Protein AF-A0AAV7UF11-F1 (afdb_monomer_lite)

Radius of gyration: 40.62 Å; chains: 1; bounding box: 80×31×110 Å

pLDDT: mean 88.52, std 12.02, range [51.5, 98.38]

Foldseek 3Di:
DVVVVVVVVVVVVVVVVVVVVVVVVVVVVVVVVVVVVVVVVVVVVVVVVVVVVVVVVVVVVVVVVVVVCVVCVPPDDDAFDFPVPPDPPVQVVVVVVCCVPVPPVVDDPPDGRPDDDADPDDDPPDRTTDD

Secondary structure (DSSP, 8-state):
-HHHHHHHHHHHHHHHHHHHHHHHHHHHHHHHHHHHHHHHHHHHHHHHHHHHHHHHHHHHHHHHHHHHHHHHTT-----S--TT---SSHHHHHHHHHHHHH-GGGS-TT---------SSPPPSSSPPP-

Structure (mmCIF, N/CA/C/O backbone):
data_AF-A0AAV7UF11-F1
#
_entry.id   AF-A0AAV7UF11-F1
#
loop_
_atom_site.group_PDB
_atom_site.id
_atom_site.type_symbol
_atom_site.label_atom_id
_atom_site.label_alt_id
_atom_site.label_comp_id
_atom_site.label_asym_id
_atom_site.label_entity_id
_atom_site.label_seq_id
_atom_site.pdbx_PDB_ins_code
_atom_site.Cartn_x
_atom_site.Cartn_y
_atom_site.Cartn_z
_atom_site.occupancy
_atom_site.B_iso_or_equiv
_atom_site.auth_seq_id
_atom_site.auth_comp_id
_atom_site.auth_asym_id
_atom_site.auth_atom_id
_atom_site.pdbx_PDB_model_num
ATOM 1 N N . MET A 1 1 ? -37.994 -17.973 70.425 1.00 69.31 1 MET A N 1
ATOM 2 C CA . MET A 1 1 ? -38.671 -16.827 69.768 1.00 69.31 1 MET A CA 1
ATOM 3 C C . MET A 1 1 ? -37.715 -15.687 69.417 1.00 69.31 1 MET A C 1
ATOM 5 O O . MET A 1 1 ? -37.739 -15.256 68.273 1.00 69.31 1 MET A O 1
ATOM 9 N N . ALA A 1 2 ? -36.867 -15.206 70.338 1.00 80.75 2 ALA A N 1
ATOM 10 C CA . ALA A 1 2 ? -35.940 -14.098 70.058 1.00 80.75 2 ALA A CA 1
ATOM 11 C C . ALA A 1 2 ? -34.875 -14.433 68.992 1.00 80.75 2 ALA A C 1
ATOM 13 O O . ALA A 1 2 ? -34.732 -13.685 68.034 1.00 80.75 2 ALA A O 1
ATOM 14 N N . GLU A 1 3 ? -34.204 -15.584 69.094 1.00 87.69 3 GLU A N 1
ATOM 15 C CA . GLU A 1 3 ? -33.165 -15.997 68.130 1.00 87.69 3 GLU A CA 1
ATOM 16 C C . GLU A 1 3 ? -33.698 -16.208 66.707 1.00 87.69 3 GLU A C 1
ATOM 18 O O . GLU A 1 3 ? -33.069 -15.785 65.741 1.00 87.69 3 GLU A O 1
ATOM 23 N N . LEU A 1 4 ? -34.897 -16.787 66.573 1.00 91.75 4 LEU A N 1
ATOM 24 C CA . LEU A 1 4 ? -35.560 -16.973 65.279 1.00 91.75 4 LEU A CA 1
ATOM 25 C C . LEU A 1 4 ? -35.855 -15.626 64.600 1.00 91.75 4 LEU A C 1
ATOM 27 O O . LEU A 1 4 ? -35.663 -15.479 63.396 1.00 91.75 4 LEU A O 1
ATOM 31 N N . LYS A 1 5 ? -36.270 -14.621 65.383 1.00 92.12 5 LYS A N 1
ATOM 32 C CA . LYS A 1 5 ? -36.519 -13.257 64.900 1.00 92.12 5 LYS A CA 1
ATOM 33 C C . LYS A 1 5 ? -35.228 -12.567 64.452 1.00 92.12 5 LYS A C 1
ATOM 35 O O . LYS A 1 5 ? -35.239 -11.834 63.467 1.00 92.12 5 LYS A O 1
ATOM 40 N N . THR A 1 6 ? -34.121 -12.811 65.150 1.00 93.81 6 THR A N 1
ATOM 41 C CA . THR A 1 6 ? -32.797 -12.314 64.754 1.00 93.81 6 THR A CA 1
ATOM 42 C C . THR A 1 6 ? -32.333 -12.963 63.451 1.00 93.81 6 THR A C 1
ATOM 44 O O . THR A 1 6 ? -31.905 -12.252 62.548 1.00 93.81 6 THR A O 1
ATOM 47 N N . GLY A 1 7 ? -32.497 -14.284 63.312 1.00 95.00 7 GLY A N 1
ATOM 48 C CA . GLY A 1 7 ? -32.175 -15.006 62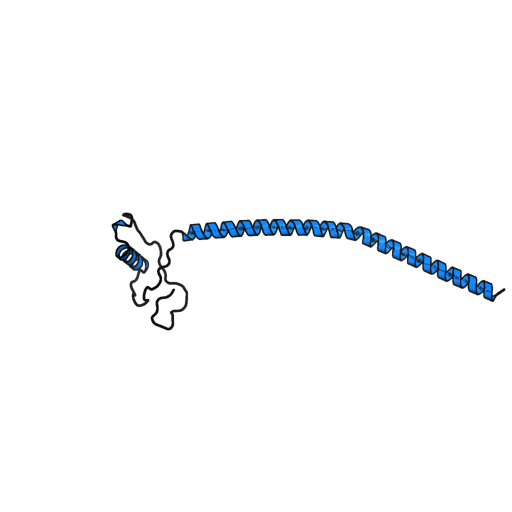.080 1.00 95.00 7 GLY A CA 1
ATOM 49 C C . GLY A 1 7 ? -32.965 -14.498 60.870 1.00 95.00 7 GLY A C 1
ATOM 50 O O . GLY A 1 7 ? -32.376 -14.265 59.818 1.00 95.00 7 GLY A O 1
ATOM 51 N N . PHE A 1 8 ? -34.268 -14.241 61.036 1.00 95.12 8 PHE A N 1
ATOM 52 C CA . PHE A 1 8 ? -35.111 -13.676 59.974 1.00 95.12 8 PHE A CA 1
ATOM 53 C C . PHE A 1 8 ? -34.622 -12.290 59.528 1.00 95.12 8 PHE A C 1
ATOM 55 O O . PHE A 1 8 ? -34.434 -12.069 58.336 1.00 95.12 8 PHE A O 1
ATOM 62 N N . LYS A 1 9 ? -34.289 -11.402 60.478 1.00 94.81 9 LYS A N 1
ATOM 63 C CA . LYS A 1 9 ? -33.695 -10.087 60.175 1.00 94.81 9 LYS A CA 1
ATOM 64 C C . LYS A 1 9 ? -32.368 -10.185 59.424 1.00 94.81 9 LYS A C 1
ATOM 66 O O . LYS A 1 9 ? -32.094 -9.385 58.537 1.00 94.81 9 LYS A O 1
ATOM 71 N N . THR A 1 10 ? -31.515 -11.143 59.785 1.00 95.94 10 THR A N 1
ATOM 72 C CA . THR A 1 10 ? -30.242 -11.356 59.083 1.00 95.94 10 THR A CA 1
ATOM 73 C C . THR A 1 10 ? -30.461 -11.837 57.650 1.00 95.94 10 THR A C 1
ATOM 75 O O . THR A 1 10 ? -29.705 -11.453 56.759 1.00 95.94 10 THR A O 1
ATOM 78 N N . ILE A 1 11 ? -31.483 -12.665 57.417 1.00 96.31 11 ILE A N 1
ATOM 79 C CA . ILE A 1 11 ? -31.861 -13.105 56.071 1.00 96.31 11 ILE A CA 1
ATOM 80 C C . ILE A 1 11 ? -32.395 -11.924 55.260 1.00 96.31 11 ILE A C 1
ATOM 82 O O . ILE A 1 11 ? -31.909 -11.730 54.152 1.00 96.31 11 ILE A O 1
ATOM 86 N N . GLU A 1 12 ? -33.300 -11.112 55.815 1.00 95.56 12 GLU A N 1
ATOM 87 C CA . GLU A 1 12 ? -33.821 -9.896 55.165 1.00 95.56 12 GLU A CA 1
ATOM 88 C C . GLU A 1 12 ? -32.681 -8.966 54.733 1.00 95.56 12 GLU A C 1
ATOM 90 O O . GLU A 1 12 ? -32.543 -8.684 53.548 1.00 95.56 12 GLU A O 1
ATOM 95 N N . MET A 1 13 ? -31.761 -8.627 55.646 1.00 95.19 13 MET A N 1
ATOM 96 C CA . MET A 1 13 ? -30.591 -7.800 55.315 1.00 95.19 13 MET A CA 1
ATOM 97 C C . MET A 1 13 ? -29.726 -8.389 54.193 1.00 95.19 13 MET A C 1
ATOM 99 O O . MET A 1 13 ? -29.177 -7.661 53.366 1.00 95.19 13 MET A O 1
ATOM 103 N N . ARG A 1 14 ? -29.541 -9.714 54.174 1.00 96.69 14 ARG A N 1
ATOM 104 C CA . ARG A 1 14 ? -28.768 -10.379 53.116 1.00 96.69 14 ARG A CA 1
ATOM 105 C C . ARG A 1 14 ? -29.493 -10.349 51.776 1.00 96.69 14 ARG A C 1
ATOM 107 O O . ARG A 1 14 ? -28.817 -10.285 50.752 1.00 96.69 14 ARG A O 1
ATOM 114 N N . LEU A 1 15 ? -30.819 -10.422 51.792 1.00 96.81 15 LEU A N 1
ATOM 115 C CA . LEU A 1 15 ? -31.671 -10.407 50.609 1.00 96.81 15 LEU A CA 1
ATOM 116 C C . LEU A 1 15 ? -31.713 -9.001 49.996 1.00 96.81 15 LEU A C 1
ATOM 118 O O . LEU A 1 15 ? -31.499 -8.874 48.793 1.00 96.81 15 LEU A O 1
ATOM 122 N N . ASP A 1 16 ? -31.817 -7.963 50.826 1.00 96.31 16 ASP A N 1
ATOM 123 C CA . ASP A 1 16 ? -31.691 -6.561 50.405 1.00 96.31 16 ASP A CA 1
ATOM 124 C C . ASP A 1 16 ? -30.310 -6.296 49.788 1.00 96.31 16 ASP A C 1
ATOM 126 O O . ASP A 1 16 ? -30.196 -5.811 48.664 1.00 96.31 16 ASP A O 1
ATOM 130 N N . GLY A 1 17 ? -29.238 -6.741 50.453 1.00 97.06 17 GLY A N 1
ATOM 131 C CA . GLY A 1 17 ? -27.884 -6.618 49.909 1.00 97.06 17 GLY A CA 1
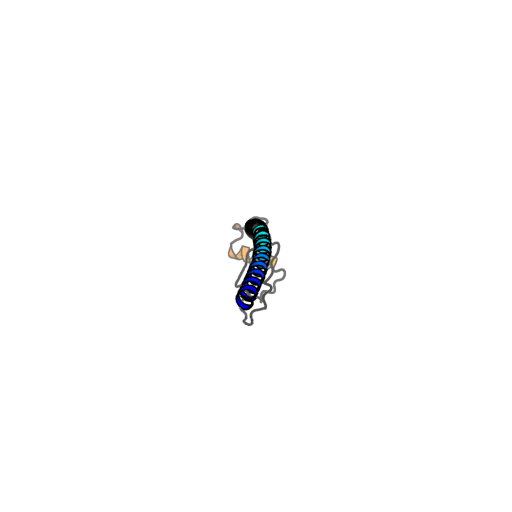ATOM 132 C C . GLY A 1 17 ? -27.631 -7.477 48.660 1.00 97.06 17 GLY A C 1
ATOM 133 O O . GLY A 1 17 ? -26.688 -7.231 47.908 1.00 97.06 17 GLY A O 1
ATOM 134 N N . MET A 1 18 ? -28.417 -8.531 48.414 1.00 97.06 18 MET A N 1
ATOM 135 C CA . MET A 1 18 ? -28.402 -9.241 47.129 1.00 97.06 18 MET A CA 1
ATOM 136 C C . MET A 1 18 ? -29.132 -8.448 46.049 1.00 97.06 18 MET A C 1
ATOM 138 O O . MET A 1 18 ? -28.649 -8.416 44.921 1.00 97.06 18 MET A O 1
ATOM 142 N N . HIS A 1 19 ? -30.246 -7.804 46.390 1.00 96.81 19 HIS A N 1
ATOM 143 C CA . HIS A 1 19 ? -31.017 -6.983 45.466 1.00 96.81 19 HIS A CA 1
ATOM 144 C C . HIS A 1 19 ? -30.196 -5.796 44.953 1.00 96.81 19 HIS A C 1
ATOM 146 O O . HIS A 1 19 ? -30.034 -5.655 43.746 1.00 96.81 19 HIS A O 1
ATOM 152 N N . GLU A 1 20 ? -29.542 -5.050 45.849 1.00 96.88 20 GLU A N 1
ATOM 153 C CA . GLU A 1 20 ? -28.668 -3.929 45.467 1.00 96.88 20 GLU A CA 1
ATOM 154 C C . GLU A 1 20 ? -27.531 -4.359 44.527 1.00 96.88 20 GLU A C 1
ATOM 156 O O . GLU A 1 20 ? -27.218 -3.678 43.553 1.00 96.88 20 GLU A O 1
ATOM 161 N N . ARG A 1 21 ? -26.918 -5.523 44.784 1.00 97.44 21 ARG A N 1
ATOM 162 C CA . ARG A 1 21 ? -25.854 -6.059 43.918 1.00 97.44 21 ARG A CA 1
ATOM 163 C C . ARG A 1 21 ? -26.374 -6.511 42.557 1.00 97.44 21 ARG A C 1
ATOM 165 O O . ARG A 1 21 ? -25.654 -6.389 41.571 1.00 97.44 21 ARG A O 1
ATOM 172 N N . LEU A 1 22 ? -27.588 -7.056 42.497 1.00 97.56 22 LEU A N 1
ATOM 173 C CA . LEU A 1 22 ? -28.219 -7.429 41.231 1.00 97.56 22 LEU A CA 1
ATOM 174 C C . LEU A 1 22 ? -28.564 -6.193 40.399 1.00 97.56 22 LEU A C 1
ATOM 176 O O . LEU A 1 22 ? -28.335 -6.216 39.191 1.00 97.56 22 LEU A O 1
ATOM 180 N N . ASP A 1 23 ? -29.026 -5.116 41.031 1.00 97.50 23 ASP A N 1
ATOM 181 C CA . ASP A 1 23 ? -29.288 -3.847 40.350 1.00 97.50 23 ASP A CA 1
ATOM 182 C C . ASP A 1 23 ? -27.993 -3.210 39.827 1.00 97.50 23 ASP A C 1
ATOM 184 O O . ASP A 1 23 ? -27.926 -2.842 38.651 1.00 97.50 23 ASP A O 1
ATOM 188 N N . ASP A 1 24 ? -26.926 -3.169 40.637 1.00 97.69 24 ASP A N 1
ATOM 189 C CA . ASP A 1 24 ? -25.602 -2.711 40.184 1.00 97.69 24 ASP A CA 1
ATOM 190 C C . ASP A 1 24 ? -25.119 -3.524 38.975 1.00 97.69 24 ASP A C 1
ATOM 192 O O . ASP A 1 24 ? -24.752 -2.967 37.938 1.00 97.69 24 ASP A O 1
ATOM 196 N N . HIS A 1 25 ? -25.194 -4.855 39.055 1.00 97.44 25 HIS A N 1
ATOM 197 C CA . HIS A 1 25 ? -24.817 -5.721 37.942 1.00 97.44 25 HIS A CA 1
ATOM 198 C C . HIS A 1 25 ? -25.679 -5.479 36.699 1.00 97.44 25 HIS A C 1
ATOM 200 O O . HIS A 1 25 ? -25.133 -5.406 35.601 1.00 97.44 25 HIS A O 1
ATOM 206 N N . SER A 1 26 ? -26.993 -5.310 36.854 1.00 97.62 26 SER A N 1
ATOM 207 C CA . SER A 1 26 ? -27.915 -5.032 35.749 1.00 97.62 26 SER A CA 1
ATOM 208 C C . SER A 1 26 ? -27.552 -3.733 35.023 1.00 97.62 26 SER A C 1
ATOM 210 O O . SER A 1 26 ? -27.479 -3.697 33.790 1.00 97.62 26 SER A O 1
ATOM 212 N N . THR A 1 27 ? -27.223 -2.676 35.774 1.00 96.88 27 THR A N 1
ATOM 213 C CA . THR A 1 27 ? -26.813 -1.391 35.186 1.00 96.88 27 THR A CA 1
ATOM 214 C C . THR A 1 27 ? -25.490 -1.499 34.427 1.00 96.88 27 THR A C 1
ATOM 216 O O . THR A 1 27 ? -25.372 -1.000 33.306 1.00 96.88 27 THR A O 1
ATOM 219 N N . ARG A 1 28 ? -24.506 -2.211 34.989 1.00 96.94 28 ARG A N 1
ATOM 220 C CA . ARG A 1 28 ? -23.196 -2.426 34.360 1.00 96.94 28 ARG A CA 1
ATOM 221 C C . ARG A 1 28 ? -23.288 -3.295 33.109 1.00 96.94 28 ARG A C 1
ATOM 223 O O . ARG A 1 28 ? -22.608 -3.005 32.125 1.00 96.94 28 ARG A O 1
ATOM 230 N N . ILE A 1 29 ? -24.125 -4.332 33.137 1.00 97.19 29 ILE A N 1
ATOM 231 C CA . ILE A 1 29 ? -24.404 -5.177 31.969 1.00 97.19 29 ILE A CA 1
ATOM 232 C C . ILE A 1 29 ? -25.032 -4.326 30.867 1.00 97.19 29 ILE A C 1
ATOM 234 O O . ILE A 1 29 ? -24.485 -4.284 29.772 1.00 97.19 29 ILE A O 1
ATOM 238 N N . SER A 1 30 ? -26.073 -3.552 31.182 1.00 96.12 30 SER A N 1
ATOM 239 C CA . SER A 1 30 ? -26.748 -2.684 30.206 1.00 96.12 30 SER A CA 1
ATOM 240 C C . SER A 1 30 ? -25.793 -1.665 29.570 1.00 96.12 30 SER A C 1
ATOM 242 O O . SER A 1 30 ? -25.819 -1.447 28.361 1.00 96.12 30 SER A O 1
ATOM 244 N N . ALA A 1 31 ? -24.906 -1.059 30.367 1.00 95.69 31 ALA A N 1
ATOM 245 C CA . ALA A 1 31 ? -23.893 -0.135 29.856 1.00 95.69 31 ALA A CA 1
ATOM 246 C C . ALA A 1 31 ? -22.881 -0.833 28.929 1.00 95.69 31 ALA A C 1
ATOM 248 O O . ALA A 1 31 ? -22.483 -0.272 27.911 1.00 95.69 31 ALA A O 1
ATOM 249 N N . THR A 1 32 ? -22.485 -2.065 29.257 1.00 95.12 32 THR A N 1
ATOM 250 C CA . THR A 1 32 ? -21.556 -2.855 28.434 1.00 95.12 32 THR A CA 1
ATOM 251 C C . THR A 1 32 ? -22.214 -3.288 27.124 1.00 95.12 32 THR A C 1
ATOM 253 O O . THR A 1 32 ? -21.607 -3.170 26.063 1.00 95.12 32 THR A O 1
ATOM 256 N N . GLU A 1 33 ? -23.472 -3.729 27.175 1.00 95.88 33 GLU A N 1
ATOM 257 C CA . GLU A 1 33 ? -24.256 -4.123 25.999 1.00 95.88 33 GLU A CA 1
ATOM 258 C C . GLU A 1 33 ? -24.453 -2.971 25.010 1.00 95.88 33 GLU A C 1
ATOM 260 O O . GLU A 1 33 ? -24.526 -3.217 23.812 1.00 95.88 33 GLU A O 1
ATOM 265 N N . GLN A 1 34 ? -24.485 -1.721 25.481 1.00 94.12 34 GLN A N 1
ATOM 266 C CA . GLN A 1 34 ? -24.528 -0.540 24.612 1.00 94.12 34 GLN A CA 1
ATOM 267 C C . GLN A 1 34 ? -23.168 -0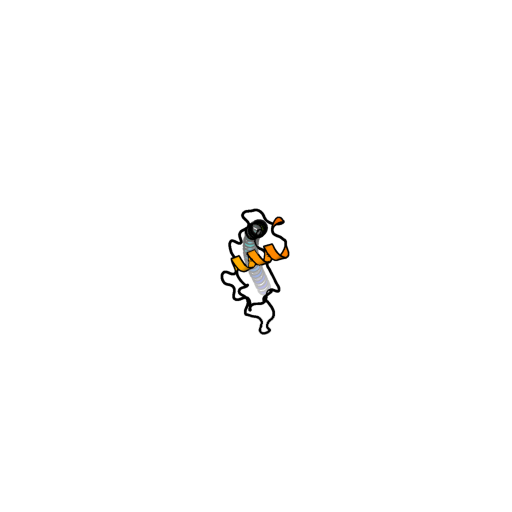.194 23.994 1.00 94.12 34 GLN A C 1
ATOM 269 O O . GLN A 1 34 ? -23.120 0.274 22.863 1.00 94.12 34 GLN A O 1
ATOM 274 N N . GLN A 1 35 ? -22.059 -0.434 24.697 1.00 95.06 35 GLN A N 1
ATOM 275 C CA . GLN A 1 35 ? -20.718 -0.114 24.190 1.00 95.06 35 GLN A CA 1
ATOM 276 C C . GLN A 1 35 ? -20.214 -1.106 23.137 1.00 95.06 35 GLN A C 1
ATOM 278 O O . GLN A 1 35 ? -19.461 -0.724 22.243 1.00 95.06 35 GLN A O 1
ATOM 283 N N . ILE A 1 36 ? -20.610 -2.376 23.234 1.00 95.81 36 ILE A N 1
ATOM 284 C CA . ILE A 1 36 ? -20.219 -3.425 22.283 1.00 95.81 36 ILE A CA 1
ATOM 285 C C . ILE A 1 36 ? -20.578 -3.071 20.826 1.00 95.81 36 ILE A C 1
ATOM 287 O O . ILE A 1 36 ? -19.664 -3.092 20.004 1.00 95.81 36 ILE A O 1
ATOM 291 N N . PRO A 1 37 ? -21.827 -2.703 20.474 1.00 95.38 37 PRO A N 1
ATOM 292 C CA . PRO A 1 37 ? -22.180 -2.388 19.091 1.00 95.38 37 PRO A CA 1
ATOM 293 C C . PRO A 1 37 ? -21.418 -1.170 18.556 1.00 95.38 37 PRO A C 1
ATOM 295 O O . PRO A 1 37 ? -20.933 -1.212 17.429 1.00 95.38 37 PRO A O 1
ATOM 298 N N . ASP A 1 38 ? -21.204 -0.133 19.372 1.00 94.75 38 ASP A N 1
ATOM 299 C CA . ASP A 1 38 ? -20.402 1.033 18.974 1.00 94.75 38 ASP A CA 1
ATOM 300 C C . ASP A 1 38 ? -18.950 0.638 18.644 1.00 94.75 38 ASP A C 1
ATOM 302 O O . ASP A 1 38 ? -18.350 1.119 17.675 1.00 94.75 38 ASP A O 1
ATOM 306 N N . MET A 1 39 ? -18.370 -0.265 19.442 1.00 95.69 39 MET A N 1
ATOM 307 C CA . MET A 1 39 ? -17.030 -0.803 19.198 1.00 95.69 39 MET A CA 1
ATOM 308 C C . MET A 1 39 ? -16.983 -1.698 17.954 1.00 95.69 39 MET A C 1
ATOM 310 O O . MET A 1 39 ? -16.015 -1.629 17.191 1.00 95.69 39 MET A O 1
ATOM 314 N N . GLU A 1 40 ? -18.003 -2.526 17.736 1.00 96.38 40 GLU A N 1
ATOM 315 C CA . GLU A 1 40 ? -18.122 -3.389 16.558 1.00 96.38 40 GLU A CA 1
ATOM 316 C C . GLU A 1 40 ? -18.244 -2.562 15.272 1.00 96.38 40 GLU A C 1
ATOM 318 O O . GLU A 1 40 ? -17.496 -2.797 14.316 1.00 96.38 40 GLU A O 1
ATOM 323 N N . ASP A 1 41 ? -19.090 -1.532 15.273 1.00 96.56 41 ASP A N 1
ATOM 324 C CA . ASP A 1 41 ? -19.251 -0.601 14.157 1.00 96.56 41 ASP A CA 1
ATOM 325 C C . ASP A 1 41 ? -17.953 0.167 13.872 1.00 96.56 41 ASP A C 1
ATOM 327 O O . ASP A 1 41 ? -17.524 0.284 12.716 1.00 96.56 41 ASP A O 1
ATOM 331 N N . GLY A 1 42 ? -17.271 0.636 14.923 1.00 96.88 42 GLY A N 1
ATOM 332 C CA . GLY A 1 42 ? -15.966 1.287 14.813 1.00 96.88 42 GLY A CA 1
ATOM 333 C C . GLY A 1 42 ? -14.901 0.369 14.206 1.00 96.88 42 GLY A C 1
ATOM 334 O O . GLY A 1 42 ? -14.160 0.775 13.304 1.00 96.88 42 GLY A O 1
ATOM 335 N N . SER A 1 43 ? -14.856 -0.890 14.643 1.00 97.19 43 SER A N 1
ATOM 336 C CA . SER A 1 43 ? -13.940 -1.909 14.119 1.00 97.19 43 SER A CA 1
ATOM 337 C C . SER A 1 43 ? -14.221 -2.232 12.646 1.00 97.19 43 SER A C 1
ATOM 339 O O . SER A 1 43 ? -13.301 -2.284 11.818 1.00 97.19 43 SER A O 1
ATOM 341 N N . ALA A 1 44 ? -15.497 -2.364 12.273 1.00 97.31 44 ALA A N 1
ATOM 342 C CA . ALA A 1 44 ? -15.908 -2.598 10.893 1.00 97.31 44 ALA A CA 1
ATOM 343 C C . ALA A 1 44 ? -15.557 -1.409 9.983 1.00 97.31 44 ALA A C 1
ATOM 345 O O . ALA A 1 44 ? -15.072 -1.593 8.860 1.00 97.31 44 ALA A O 1
ATOM 346 N N . ALA A 1 45 ? -15.758 -0.177 10.460 1.00 97.38 45 ALA A N 1
ATOM 347 C CA . ALA A 1 45 ? -15.374 1.027 9.734 1.00 97.38 45 ALA A CA 1
ATOM 348 C C . ALA A 1 45 ? -13.854 1.095 9.530 1.00 97.38 45 ALA A C 1
ATOM 350 O O . ALA A 1 45 ? -13.395 1.328 8.406 1.00 97.38 45 ALA A O 1
ATOM 351 N N . LEU A 1 46 ? -13.073 0.841 10.585 1.00 97.50 46 LEU A N 1
ATOM 352 C CA . LEU A 1 46 ? -11.614 0.849 10.527 1.00 97.50 46 LEU A CA 1
ATOM 353 C C . LEU A 1 46 ? -11.082 -0.201 9.548 1.00 97.50 46 LEU A C 1
ATOM 355 O O . LEU A 1 46 ? -10.236 0.121 8.714 1.00 97.50 46 LEU A O 1
ATOM 359 N N . THR A 1 47 ? -11.638 -1.412 9.575 1.00 98.12 47 THR A N 1
ATOM 360 C CA . THR A 1 47 ? -11.289 -2.488 8.634 1.00 98.12 47 THR A CA 1
ATOM 361 C C . THR A 1 47 ? -11.480 -2.034 7.186 1.00 98.12 47 THR A C 1
ATOM 363 O O . THR A 1 47 ? -10.551 -2.102 6.382 1.00 98.12 47 THR A O 1
ATOM 366 N N . LYS A 1 48 ? -12.630 -1.425 6.865 1.00 97.88 48 LYS A N 1
ATOM 367 C CA . LYS A 1 48 ? -12.889 -0.869 5.525 1.00 97.88 48 LYS A CA 1
ATOM 368 C C . LYS A 1 48 ? -11.914 0.251 5.146 1.00 97.88 48 LYS A C 1
ATOM 370 O O . LYS A 1 48 ? -11.585 0.414 3.970 1.00 97.88 48 LYS A O 1
ATOM 375 N N . HIS A 1 49 ? -11.479 1.075 6.101 1.00 97.81 49 HIS A N 1
ATOM 376 C CA . HIS A 1 49 ? -10.472 2.109 5.845 1.00 97.81 49 HIS A CA 1
ATOM 377 C C . HIS A 1 49 ? -9.105 1.508 5.514 1.00 97.81 49 HIS A C 1
ATOM 379 O O . HIS A 1 49 ? -8.467 1.976 4.570 1.00 97.81 49 HIS A O 1
ATOM 385 N N . VAL A 1 50 ? -8.691 0.467 6.239 1.00 98.38 50 VAL A N 1
ATOM 386 C CA . VAL A 1 50 ? -7.440 -0.257 5.982 1.00 98.38 50 VAL A CA 1
ATOM 387 C C . VAL A 1 50 ? -7.470 -0.899 4.596 1.00 98.38 50 VAL A C 1
ATOM 389 O O . VAL A 1 50 ? -6.573 -0.643 3.798 1.00 98.38 50 VAL A O 1
ATOM 392 N N . GLU A 1 51 ? -8.539 -1.615 4.245 1.00 98.06 51 GLU A N 1
ATOM 393 C CA . GLU A 1 51 ? -8.688 -2.238 2.920 1.00 98.06 51 GLU A CA 1
ATOM 394 C C . GLU A 1 51 ? -8.597 -1.215 1.776 1.00 98.06 51 GLU A C 1
ATOM 396 O O . GLU A 1 51 ? -7.911 -1.430 0.770 1.00 98.06 51 GLU A O 1
ATOM 401 N N . ARG A 1 52 ? -9.252 -0.055 1.931 1.00 98.00 52 ARG A N 1
ATOM 402 C CA . ARG A 1 52 ? -9.156 1.041 0.955 1.00 98.00 52 ARG A CA 1
ATOM 403 C C . ARG A 1 52 ? -7.736 1.587 0.852 1.00 98.00 52 ARG A C 1
ATOM 405 O O . ARG A 1 52 ? -7.259 1.813 -0.260 1.00 98.00 52 ARG A O 1
ATOM 412 N N . ALA A 1 53 ? -7.069 1.803 1.983 1.00 98.00 53 ALA A N 1
ATOM 413 C CA . ALA A 1 53 ? -5.700 2.305 2.008 1.00 98.00 53 ALA A CA 1
ATOM 414 C C . ALA A 1 53 ? -4.734 1.326 1.326 1.00 98.00 53 ALA A C 1
ATOM 416 O O . ALA A 1 53 ? -3.929 1.741 0.495 1.00 98.00 53 ALA A O 1
ATOM 417 N N . GLU A 1 54 ? -4.860 0.026 1.591 1.00 98.31 54 GLU A N 1
ATOM 418 C CA . GLU A 1 54 ? -4.062 -1.011 0.935 1.00 98.31 54 GLU A CA 1
ATOM 419 C C . GLU A 1 54 ? -4.284 -1.050 -0.580 1.00 98.31 54 GLU A C 1
ATOM 421 O O . GLU A 1 54 ? -3.329 -1.175 -1.351 1.00 98.31 54 GLU A O 1
ATOM 426 N N . CYS A 1 55 ? -5.533 -0.917 -1.029 1.00 97.88 55 CYS A N 1
ATOM 427 C CA . CYS A 1 55 ? -5.863 -0.862 -2.451 1.00 97.88 55 CYS A CA 1
ATOM 428 C C . CYS A 1 55 ? -5.224 0.359 -3.141 1.00 97.88 55 CYS A C 1
ATOM 430 O O . CYS A 1 55 ? -4.618 0.243 -4.215 1.00 97.88 55 CYS A O 1
ATOM 432 N N . LEU A 1 56 ? -5.292 1.528 -2.497 1.00 98.25 56 LEU A N 1
ATOM 433 C CA . LEU A 1 56 ? -4.654 2.749 -2.989 1.00 98.25 56 LEU A CA 1
ATOM 434 C C . LEU A 1 56 ? -3.131 2.610 -3.032 1.00 98.25 56 LEU A C 1
ATOM 436 O O . LEU A 1 56 ? -2.523 2.949 -4.047 1.00 98.25 56 LEU A O 1
ATOM 440 N N . LEU A 1 57 ? -2.520 2.053 -1.984 1.00 98.38 57 LEU A N 1
ATOM 441 C CA . LEU A 1 57 ? -1.082 1.795 -1.939 1.00 98.38 57 LEU A CA 1
ATOM 442 C C . LEU A 1 57 ? -0.641 0.885 -3.086 1.00 98.38 57 LEU A C 1
ATOM 444 O O . LEU A 1 57 ? 0.287 1.237 -3.812 1.00 98.38 57 LEU A O 1
ATOM 448 N N . LYS A 1 58 ? -1.338 -0.234 -3.317 1.00 98.12 58 LYS A N 1
ATOM 449 C CA . LYS A 1 58 ? -1.052 -1.140 -4.444 1.00 98.12 58 LYS A CA 1
ATOM 450 C C . LYS A 1 58 ? -1.107 -0.406 -5.784 1.00 98.12 58 LYS A C 1
ATOM 452 O O . LYS A 1 58 ? -0.212 -0.564 -6.612 1.00 98.12 58 LYS A O 1
ATOM 457 N N . THR A 1 59 ? -2.119 0.438 -5.973 1.00 98.06 59 THR A N 1
ATOM 458 C CA . THR A 1 59 ? -2.292 1.225 -7.202 1.00 98.06 59 THR A CA 1
ATOM 459 C C . THR A 1 59 ? -1.156 2.226 -7.404 1.00 98.06 59 THR A C 1
ATOM 461 O O . THR A 1 59 ? -0.611 2.332 -8.501 1.00 98.06 59 THR A O 1
ATOM 464 N N . VAL A 1 60 ? -0.782 2.963 -6.356 1.00 98.06 60 VAL A N 1
ATOM 465 C CA . VAL A 1 60 ? 0.298 3.958 -6.421 1.00 98.06 60 VAL A CA 1
ATOM 466 C C . VAL A 1 60 ? 1.645 3.286 -6.668 1.00 98.06 60 VAL A C 1
ATOM 468 O O . VAL A 1 60 ? 2.409 3.759 -7.503 1.00 98.06 60 VAL A O 1
ATOM 471 N N . VAL A 1 61 ? 1.920 2.158 -6.010 1.00 98.31 61 VAL A N 1
ATOM 472 C CA . VAL A 1 61 ? 3.155 1.389 -6.220 1.00 98.31 61 VAL A CA 1
ATOM 473 C C . VAL A 1 61 ? 3.252 0.887 -7.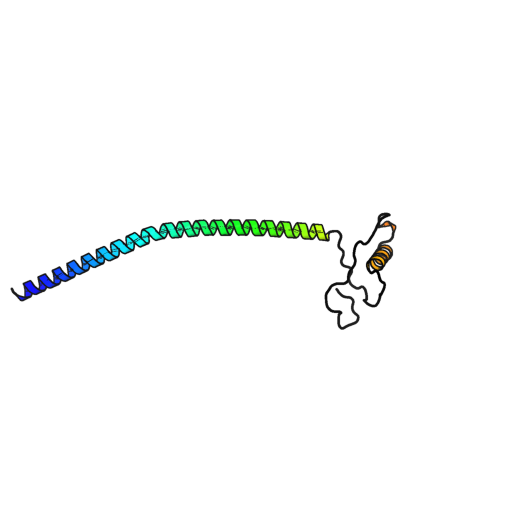660 1.00 98.31 61 VAL A C 1
ATOM 475 O O . VAL A 1 61 ? 4.302 1.043 -8.281 1.00 98.31 61 VAL A O 1
ATOM 478 N N . ALA A 1 62 ? 2.167 0.338 -8.216 1.00 97.44 62 ALA A N 1
ATOM 479 C CA . ALA A 1 62 ? 2.141 -0.099 -9.611 1.00 97.44 62 ALA A CA 1
ATOM 480 C C . ALA A 1 62 ? 2.413 1.070 -10.572 1.00 97.44 62 ALA A C 1
ATOM 482 O O . ALA A 1 62 ? 3.318 0.988 -11.398 1.00 97.44 62 ALA A O 1
ATOM 483 N N . LYS A 1 63 ? 1.715 2.199 -10.392 1.00 97.81 63 LYS A N 1
ATOM 484 C CA . LYS A 1 63 ? 1.928 3.402 -11.209 1.00 97.81 63 LYS A CA 1
ATOM 485 C C . LYS A 1 63 ? 3.350 3.948 -11.099 1.00 97.81 63 LYS A C 1
ATOM 487 O O . LYS A 1 63 ? 3.925 4.324 -12.112 1.00 97.81 63 LYS A O 1
ATOM 492 N N . ASN A 1 64 ? 3.927 3.989 -9.899 1.00 97.19 64 ASN A N 1
ATOM 493 C CA . ASN A 1 64 ? 5.303 4.448 -9.712 1.00 97.19 64 ASN A CA 1
ATOM 494 C C . ASN A 1 64 ? 6.295 3.538 -10.428 1.00 97.19 64 ASN A C 1
ATOM 496 O O . ASN A 1 64 ? 7.179 4.039 -11.113 1.00 97.19 64 ASN A O 1
ATOM 500 N N . LYS A 1 65 ? 6.119 2.216 -10.340 1.00 96.25 65 LYS A N 1
ATOM 501 C CA . LYS A 1 65 ? 6.959 1.261 -11.067 1.00 96.25 65 LYS A CA 1
ATOM 502 C C . LYS A 1 65 ? 6.880 1.476 -12.581 1.00 96.25 65 LYS A C 1
ATOM 504 O O . LYS A 1 65 ? 7.909 1.454 -13.255 1.00 96.25 65 LYS A O 1
ATOM 509 N N . ASP A 1 66 ? 5.683 1.719 -13.105 1.00 96.94 66 ASP A N 1
ATOM 510 C CA . ASP A 1 66 ? 5.485 1.988 -14.530 1.00 96.94 66 ASP A CA 1
ATOM 511 C C . ASP A 1 66 ? 6.136 3.314 -14.950 1.00 96.94 66 ASP A C 1
ATOM 513 O O . ASP A 1 66 ? 6.832 3.372 -15.965 1.00 96.94 66 ASP A O 1
ATOM 517 N N . LEU A 1 67 ? 5.975 4.370 -14.145 1.00 96.19 67 LEU A N 1
ATOM 518 C CA . LEU A 1 67 ? 6.605 5.671 -14.380 1.00 96.19 67 LEU A CA 1
ATOM 519 C C . LEU A 1 67 ? 8.134 5.587 -14.314 1.00 96.19 67 LEU A C 1
ATOM 521 O O . LEU A 1 67 ? 8.812 6.172 -15.157 1.00 96.19 67 LEU A O 1
ATOM 525 N N . GLU A 1 68 ? 8.689 4.835 -13.365 1.00 95.12 68 GLU A N 1
ATOM 526 C CA . GLU A 1 68 ? 10.130 4.589 -13.270 1.00 95.12 68 GLU A CA 1
ATOM 527 C C . GLU A 1 68 ? 10.652 3.828 -14.490 1.00 95.12 68 GLU A C 1
ATOM 529 O O . GLU A 1 68 ? 11.666 4.221 -15.073 1.00 95.12 68 GLU A O 1
ATOM 534 N N . ALA A 1 69 ? 9.947 2.778 -14.924 1.00 92.81 69 ALA A N 1
ATOM 535 C CA . ALA A 1 69 ? 10.296 2.038 -16.132 1.00 92.81 69 ALA A CA 1
ATOM 536 C C . ALA A 1 69 ? 10.240 2.943 -17.374 1.00 92.81 69 ALA A C 1
ATOM 538 O O . ALA A 1 69 ? 11.153 2.924 -18.201 1.00 92.81 69 ALA A O 1
ATOM 539 N N . GLN A 1 70 ? 9.218 3.794 -17.483 1.00 94.44 70 GLN A N 1
ATOM 540 C CA . GLN A 1 70 ? 9.075 4.738 -18.587 1.00 94.44 70 GLN A CA 1
ATOM 541 C C . GLN A 1 70 ? 10.161 5.821 -18.575 1.00 94.44 70 GLN A C 1
ATOM 543 O O . GLN A 1 70 ? 10.656 6.196 -19.644 1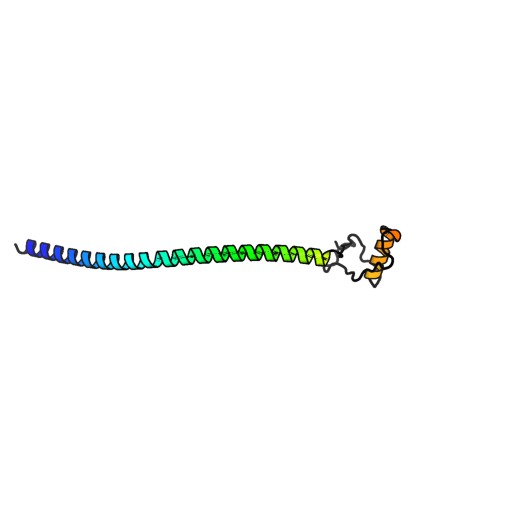.00 94.44 70 GLN A O 1
ATOM 548 N N . ALA A 1 71 ? 10.534 6.322 -17.397 1.00 90.56 71 ALA A N 1
ATOM 549 C CA . ALA A 1 71 ? 11.589 7.315 -17.222 1.00 90.56 71 ALA A CA 1
ATOM 550 C C . ALA A 1 71 ? 12.977 6.730 -17.524 1.00 90.56 71 ALA A C 1
ATOM 552 O O . ALA A 1 71 ? 13.825 7.408 -18.100 1.00 90.56 71 ALA A O 1
ATOM 553 N N . CYS A 1 72 ? 13.197 5.458 -17.191 1.00 88.31 72 CYS A N 1
ATOM 554 C CA . CYS A 1 72 ? 14.454 4.757 -17.432 1.00 88.31 72 CYS A CA 1
ATOM 555 C C . CYS A 1 72 ? 14.512 4.010 -18.771 1.00 88.31 72 CYS A C 1
ATOM 557 O O . CYS A 1 72 ? 15.537 3.396 -19.052 1.00 88.31 72 CYS A O 1
ATOM 559 N N . ARG A 1 73 ? 13.472 4.068 -19.618 1.00 92.06 73 ARG A N 1
ATOM 560 C CA . ARG A 1 73 ? 13.383 3.277 -20.864 1.00 92.06 73 ARG A CA 1
ATOM 561 C C . ARG A 1 73 ? 14.565 3.464 -21.820 1.00 92.06 73 ARG A C 1
ATOM 563 O O . ARG A 1 73 ? 14.916 2.544 -22.547 1.00 92.06 73 ARG A O 1
ATOM 570 N N . SER A 1 74 ? 15.158 4.657 -21.823 1.00 89.94 74 SER A N 1
ATOM 571 C CA . SER A 1 74 ? 16.296 5.012 -22.680 1.00 89.94 74 SER A CA 1
ATOM 572 C C . SER A 1 74 ? 17.644 4.858 -21.969 1.00 89.94 74 SER A C 1
ATOM 574 O O . SER A 1 74 ? 18.690 5.097 -22.571 1.00 89.94 74 SER A O 1
ATO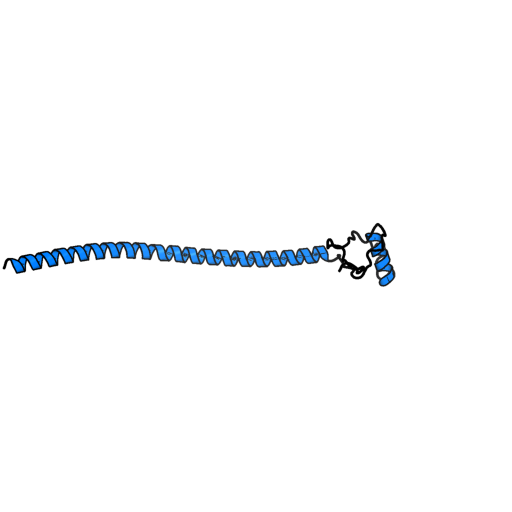M 576 N N . ASN A 1 75 ? 17.641 4.482 -20.688 1.00 90.88 75 ASN A N 1
ATOM 577 C CA . ASN A 1 75 ? 18.856 4.305 -19.909 1.00 90.88 75 ASN A CA 1
ATOM 578 C C . ASN A 1 75 ? 19.383 2.886 -20.110 1.00 90.88 75 ASN A C 1
ATOM 580 O O . ASN A 1 75 ? 18.680 1.906 -19.881 1.00 90.88 75 ASN A O 1
ATOM 584 N N . ILE A 1 76 ? 20.659 2.780 -20.468 1.00 89.00 76 ILE A N 1
ATOM 585 C CA . ILE A 1 76 ? 21.372 1.506 -20.553 1.00 89.00 76 ILE A CA 1
ATOM 586 C C . ILE A 1 76 ? 22.500 1.471 -19.525 1.00 89.00 76 ILE A C 1
ATOM 588 O O . ILE A 1 76 ? 23.117 2.494 -19.218 1.00 89.00 76 ILE A O 1
ATOM 592 N N . ARG A 1 77 ? 22.788 0.281 -18.998 1.00 89.44 77 ARG A N 1
ATOM 593 C CA . ARG A 1 77 ? 23.908 0.048 -18.082 1.00 89.44 77 ARG A CA 1
ATOM 594 C C . ARG A 1 77 ? 24.994 -0.721 -18.819 1.00 89.44 77 ARG A C 1
ATOM 596 O O . ARG A 1 77 ? 24.772 -1.850 -19.243 1.00 89.44 77 ARG A O 1
ATOM 603 N N . VAL A 1 78 ? 26.160 -0.099 -18.974 1.00 85.81 78 VAL A N 1
ATOM 604 C CA . VAL A 1 78 ? 27.329 -0.722 -19.606 1.00 85.81 78 VAL A CA 1
ATOM 605 C C . VAL A 1 78 ? 28.279 -1.181 -18.506 1.00 85.81 78 VAL A C 1
ATOM 607 O O . VAL A 1 78 ? 28.827 -0.359 -17.773 1.00 85.81 78 VAL A O 1
ATOM 610 N N . VAL A 1 79 ? 28.454 -2.494 -18.389 1.00 86.06 79 VAL A N 1
ATOM 611 C CA . VAL A 1 79 ? 29.317 -3.136 -17.386 1.00 86.06 79 VAL A CA 1
ATOM 612 C C . VAL A 1 79 ? 30.624 -3.601 -18.026 1.00 86.06 79 VAL A C 1
ATOM 614 O O . VAL A 1 79 ? 30.693 -3.781 -19.239 1.00 86.06 79 VAL A O 1
ATOM 617 N N . GLY A 1 80 ? 31.681 -3.788 -17.232 1.00 79.50 80 GLY A N 1
ATOM 618 C CA . GLY A 1 80 ? 32.953 -4.309 -17.754 1.00 79.50 80 GLY A CA 1
ATOM 619 C C . GLY A 1 80 ? 33.866 -3.268 -18.428 1.00 79.50 80 GLY A C 1
ATOM 620 O O . GLY A 1 80 ? 34.885 -3.632 -19.008 1.00 79.50 80 GLY A O 1
ATOM 621 N N . VAL A 1 81 ? 33.553 -1.972 -18.329 1.00 79.62 81 VAL A N 1
ATOM 622 C CA . VAL A 1 81 ? 34.386 -0.882 -18.874 1.00 79.62 81 VAL A CA 1
ATOM 623 C C . VAL A 1 81 ? 35.419 -0.427 -17.844 1.00 79.62 81 VAL A C 1
ATOM 625 O O . VAL A 1 81 ? 35.049 0.162 -16.824 1.00 79.62 81 VAL A O 1
ATOM 628 N N . THR A 1 82 ? 36.706 -0.640 -18.127 1.00 75.81 82 THR A N 1
ATOM 629 C CA . THR A 1 82 ? 37.820 -0.253 -17.241 1.00 75.81 82 THR A CA 1
ATOM 630 C C . THR A 1 82 ? 37.782 1.233 -16.870 1.00 75.81 82 THR A C 1
ATOM 632 O O . THR A 1 82 ? 37.330 2.081 -17.642 1.00 75.81 82 THR A O 1
ATOM 635 N N . GLU A 1 83 ? 38.224 1.569 -15.656 1.00 70.81 83 GLU A N 1
ATOM 636 C CA . GLU A 1 83 ? 38.192 2.953 -15.153 1.00 70.81 83 GLU A CA 1
ATOM 637 C C . GLU A 1 83 ? 39.329 3.826 -15.707 1.00 70.81 83 GLU A C 1
ATOM 639 O O . GLU A 1 83 ? 39.221 5.048 -15.709 1.00 70.81 83 GLU A O 1
ATOM 644 N N . SER A 1 84 ? 40.393 3.213 -16.237 1.00 63.47 84 SER A N 1
ATOM 645 C CA . SER A 1 84 ? 41.576 3.906 -16.767 1.00 63.47 84 SER A CA 1
ATOM 646 C C . SER A 1 84 ? 41.334 4.671 -18.074 1.00 63.47 84 SER A C 1
ATOM 648 O O . SER A 1 84 ? 42.183 5.460 -18.491 1.00 63.47 84 SER A O 1
ATOM 650 N N . THR A 1 85 ? 40.173 4.495 -18.714 1.00 60.12 85 THR A N 1
ATOM 651 C CA . THR A 1 85 ? 39.727 5.327 -19.839 1.00 60.12 85 THR A CA 1
ATOM 652 C C . THR A 1 85 ? 39.263 6.693 -19.318 1.00 60.12 85 THR A C 1
ATOM 654 O O . THR A 1 85 ? 38.075 6.991 -19.223 1.00 60.12 85 THR A O 1
ATOM 657 N N . ASN A 1 86 ? 40.228 7.547 -18.961 1.00 54.84 86 ASN A N 1
ATOM 658 C CA . ASN A 1 86 ? 40.044 8.941 -18.532 1.00 54.84 86 ASN A CA 1
ATOM 659 C C . ASN A 1 86 ? 39.633 9.871 -19.694 1.00 54.84 86 ASN A C 1
ATOM 661 O O . ASN A 1 86 ? 40.143 10.980 -19.845 1.00 54.84 86 ASN A O 1
ATOM 665 N N . THR A 1 87 ? 38.713 9.435 -20.550 1.00 61.53 87 THR A N 1
ATOM 666 C CA . THR A 1 87 ? 38.234 10.235 -21.676 1.00 61.53 87 THR A CA 1
ATOM 667 C C . THR A 1 87 ? 37.034 11.055 -21.213 1.00 61.53 87 THR A C 1
ATOM 669 O O . THR A 1 87 ? 35.916 10.552 -21.096 1.00 61.53 87 THR A O 1
ATOM 672 N N . ARG A 1 88 ? 37.262 12.334 -20.895 1.00 74.06 88 ARG A N 1
ATOM 673 C CA . ARG A 1 88 ? 36.173 13.301 -20.704 1.00 74.06 88 ARG A CA 1
ATOM 674 C C . ARG A 1 88 ? 35.834 13.951 -22.051 1.00 74.06 88 ARG A C 1
ATOM 676 O O . ARG A 1 88 ? 36.760 14.337 -22.759 1.00 74.06 88 ARG A O 1
ATOM 683 N N . PRO A 1 89 ? 34.545 14.127 -22.389 1.00 83.25 89 PRO A N 1
ATOM 684 C CA . PRO A 1 89 ? 33.353 13.715 -21.638 1.00 83.25 89 PRO A CA 1
ATOM 685 C C . PRO A 1 89 ? 32.981 12.231 -21.852 1.00 83.25 89 PRO A C 1
ATOM 687 O O . PRO A 1 89 ? 33.019 11.720 -22.970 1.00 83.25 89 PRO A O 1
ATOM 690 N N . ILE A 1 90 ? 32.544 11.556 -20.779 1.00 85.94 90 ILE A N 1
ATOM 691 C CA . ILE A 1 90 ? 32.175 10.122 -20.775 1.00 85.94 90 ILE A CA 1
ATOM 692 C C . ILE A 1 90 ? 31.048 9.820 -21.776 1.00 85.94 90 ILE A C 1
ATOM 694 O O . ILE A 1 90 ? 31.037 8.754 -22.383 1.00 85.94 90 ILE A O 1
ATOM 698 N N . SER A 1 91 ? 30.122 10.759 -21.990 1.00 89.19 91 SER A N 1
ATOM 699 C CA . SER A 1 91 ? 29.040 10.615 -22.973 1.00 89.19 91 SER A CA 1
ATOM 700 C C . SER A 1 91 ? 29.569 10.370 -24.383 1.00 89.19 91 SER A C 1
ATOM 702 O O . SER A 1 91 ? 29.092 9.462 -25.055 1.00 89.19 91 SER A O 1
ATOM 704 N N . LYS A 1 92 ? 30.608 11.105 -24.800 1.00 88.50 92 LYS A N 1
ATOM 705 C CA . LYS A 1 92 ? 31.234 10.932 -26.117 1.00 88.50 92 LYS A CA 1
ATOM 706 C C . LYS A 1 92 ? 31.992 9.619 -26.236 1.00 88.50 92 LYS A C 1
ATOM 708 O O . LYS A 1 92 ? 31.938 8.987 -27.286 1.00 88.50 92 LYS A O 1
ATOM 713 N N . TYR A 1 93 ? 32.644 9.184 -25.160 1.00 87.62 93 TYR A N 1
ATOM 714 C CA . TYR A 1 93 ? 33.265 7.863 -25.120 1.00 87.62 93 TYR A CA 1
ATOM 715 C C . TYR A 1 93 ? 32.224 6.749 -25.300 1.00 87.62 93 TYR A C 1
ATOM 717 O O . TYR A 1 93 ? 32.411 5.868 -26.134 1.00 87.62 93 TYR A O 1
ATOM 725 N N . VAL A 1 94 ? 31.108 6.804 -24.563 1.00 89.19 94 VAL A N 1
ATOM 726 C CA . VAL A 1 94 ? 30.031 5.806 -24.667 1.00 89.19 94 VAL A CA 1
ATOM 727 C C . VAL A 1 94 ? 29.381 5.837 -26.052 1.00 89.19 94 VAL A C 1
ATOM 729 O O . VAL A 1 94 ? 29.155 4.781 -26.630 1.00 89.19 94 VAL A O 1
ATOM 732 N N . GLU A 1 95 ? 29.144 7.021 -26.618 1.00 90.00 95 GLU A N 1
ATOM 733 C CA . GLU A 1 95 ? 28.616 7.189 -27.980 1.00 90.00 95 GLU A CA 1
ATOM 734 C C . GLU A 1 95 ? 29.504 6.474 -29.013 1.00 90.00 95 GLU A C 1
ATOM 736 O O . GLU A 1 95 ? 29.026 5.641 -29.782 1.00 90.00 95 GLU A O 1
ATOM 741 N N . GLN A 1 96 ? 30.818 6.721 -28.972 1.00 89.06 96 GLN A N 1
ATOM 742 C CA . GLN A 1 96 ? 31.783 6.068 -29.861 1.00 89.06 96 GLN A CA 1
ATOM 743 C C . GLN A 1 96 ? 31.889 4.561 -29.612 1.00 89.06 96 GLN A C 1
ATOM 745 O O . GLN A 1 96 ? 31.993 3.789 -30.564 1.00 89.06 96 GLN A O 1
ATOM 750 N N . LEU A 1 97 ? 31.859 4.132 -28.348 1.00 88.75 97 LEU A N 1
ATOM 751 C CA . LEU A 1 97 ? 31.917 2.721 -27.976 1.00 88.75 97 LEU A CA 1
ATOM 752 C C . LEU A 1 97 ? 30.719 1.952 -28.545 1.00 88.75 97 LEU A C 1
ATOM 754 O O . LEU A 1 97 ? 30.902 0.889 -29.132 1.00 88.75 97 LEU A O 1
ATOM 758 N N . LEU A 1 98 ? 29.512 2.502 -28.415 1.00 89.94 98 LEU A N 1
ATOM 759 C CA . LEU A 1 98 ? 28.290 1.886 -28.929 1.00 89.94 98 LEU A CA 1
ATOM 760 C C . LEU A 1 98 ? 28.300 1.805 -30.457 1.00 89.94 98 LEU A C 1
ATOM 762 O O . LEU A 1 98 ? 28.025 0.738 -31.001 1.00 89.94 98 LEU A O 1
ATOM 766 N N . ILE A 1 99 ? 28.699 2.882 -31.143 1.00 91.19 99 ILE A N 1
ATOM 767 C CA . ILE A 1 99 ? 28.849 2.890 -32.607 1.00 91.19 99 ILE A CA 1
ATOM 768 C C . ILE A 1 99 ? 29.892 1.858 -33.056 1.00 91.19 99 ILE A C 1
ATOM 770 O O . ILE A 1 99 ? 29.684 1.164 -34.048 1.00 91.19 99 ILE A O 1
ATOM 774 N N . LYS A 1 100 ? 31.002 1.720 -32.323 1.00 90.50 100 LYS A N 1
ATOM 775 C CA . LYS A 1 100 ? 32.056 0.747 -32.633 1.00 90.50 100 LYS A CA 1
ATOM 776 C C . LYS A 1 100 ? 31.587 -0.702 -32.470 1.00 90.50 100 LYS A C 1
ATOM 778 O O . LYS A 1 100 ? 31.998 -1.545 -33.258 1.00 90.50 100 LYS A O 1
ATOM 783 N N . ILE A 1 101 ? 30.784 -0.999 -31.446 1.00 90.62 101 ILE A N 1
ATOM 784 C CA . ILE A 1 101 ? 30.331 -2.367 -31.145 1.00 90.62 101 ILE A CA 1
ATOM 785 C C . ILE A 1 101 ? 29.160 -2.777 -32.040 1.00 90.62 101 ILE A C 1
ATOM 787 O O . ILE A 1 101 ? 29.152 -3.886 -32.562 1.00 90.62 101 ILE A O 1
ATOM 791 N N . LEU A 1 102 ? 28.167 -1.899 -32.196 1.00 90.31 102 LEU A N 1
ATOM 792 C CA . LEU A 1 102 ? 26.904 -2.220 -32.866 1.00 90.31 102 LEU A CA 1
ATOM 793 C C . LEU A 1 102 ? 26.882 -1.796 -34.343 1.00 90.31 102 LEU A C 1
ATOM 795 O O . LEU A 1 102 ? 25.961 -2.169 -35.063 1.00 90.31 102 LEU A O 1
ATOM 799 N N . GLY A 1 103 ? 27.885 -1.044 -34.804 1.00 90.75 103 GLY A N 1
ATOM 800 C CA . GLY A 1 103 ? 27.950 -0.496 -36.158 1.00 90.75 103 GLY A CA 1
ATOM 801 C C . GLY A 1 103 ? 27.137 0.791 -36.306 1.00 90.75 103 GLY A C 1
ATOM 802 O O . GLY A 1 103 ? 26.142 1.006 -35.615 1.00 90.75 103 GLY A O 1
ATOM 803 N N . ARG A 1 104 ? 27.559 1.677 -37.218 1.00 87.94 104 ARG A N 1
ATOM 804 C CA . ARG A 1 104 ? 26.887 2.971 -37.418 1.00 87.94 104 ARG A CA 1
ATOM 805 C C . ARG A 1 104 ? 25.492 2.830 -38.027 1.00 87.94 104 ARG A C 1
ATOM 807 O O . ARG A 1 104 ? 24.627 3.636 -37.706 1.00 87.94 104 ARG A O 1
ATOM 814 N N . ASP A 1 105 ? 25.270 1.792 -38.825 1.00 90.25 105 ASP A N 1
ATOM 815 C CA . ASP A 1 105 ? 23.989 1.534 -39.494 1.00 90.25 105 ASP A CA 1
ATOM 816 C C . ASP A 1 105 ? 22.873 1.146 -38.511 1.00 90.25 105 ASP A C 1
ATOM 818 O O . ASP A 1 105 ? 21.693 1.303 -38.811 1.00 90.25 105 ASP A O 1
ATOM 822 N N . SER A 1 106 ? 23.241 0.700 -37.304 1.00 89.31 106 SER A N 1
ATOM 823 C CA . SER A 1 106 ? 22.307 0.387 -36.216 1.00 89.31 106 SER A CA 1
ATOM 824 C C . SER A 1 106 ? 21.717 1.632 -35.545 1.00 89.31 106 SER A C 1
ATOM 826 O O . SER A 1 106 ? 20.807 1.518 -34.724 1.00 89.31 106 SER A O 1
ATOM 828 N N . PHE A 1 107 ? 22.229 2.824 -35.862 1.00 88.94 107 PHE A N 1
ATOM 829 C CA . PHE A 1 107 ? 21.824 4.081 -35.246 1.00 88.94 107 PHE A CA 1
ATOM 830 C C . PHE A 1 107 ? 21.271 5.062 -36.279 1.00 88.94 107 PHE A C 1
ATOM 832 O O . PHE A 1 107 ? 21.751 5.159 -37.406 1.00 88.94 107 PHE A O 1
ATOM 839 N N . GLY A 1 108 ? 20.275 5.849 -35.867 1.00 88.00 108 GLY A N 1
ATOM 840 C CA . GLY A 1 108 ? 19.776 6.956 -36.678 1.00 88.00 108 GLY A CA 1
ATOM 841 C C . GLY A 1 108 ? 20.830 8.058 -36.881 1.00 88.00 108 GLY A C 1
ATOM 842 O O . GLY A 1 108 ? 21.796 8.153 -36.117 1.00 88.00 108 GLY A O 1
ATOM 843 N N . PRO A 1 109 ? 20.625 8.955 -37.862 1.00 83.75 109 PRO A N 1
ATOM 844 C CA . PRO A 1 109 ? 21.585 10.011 -38.200 1.00 83.75 109 PRO A CA 1
ATOM 845 C C . PRO A 1 109 ? 21.867 10.989 -37.045 1.00 83.75 109 PRO A C 1
ATOM 847 O O . PRO A 1 109 ? 22.894 11.663 -37.054 1.00 83.75 109 PRO A O 1
ATOM 850 N N . THR A 1 110 ? 20.983 11.051 -36.046 1.00 86.25 110 THR A N 1
ATOM 851 C CA . THR A 1 110 ? 21.043 11.969 -34.898 1.00 86.25 110 THR A CA 1
ATOM 852 C C . THR A 1 110 ? 21.234 11.249 -33.559 1.00 86.25 110 THR A C 1
ATOM 854 O O . THR A 1 110 ? 20.779 11.744 -32.530 1.00 86.25 110 THR A O 1
ATOM 857 N N . PHE A 1 111 ? 21.846 10.061 -33.542 1.00 89.50 111 PHE A N 1
ATOM 858 C CA . PHE A 1 111 ? 22.115 9.357 -32.285 1.00 89.50 111 PHE A CA 1
ATOM 859 C C . PHE A 1 111 ? 23.045 10.171 -31.379 1.00 89.50 111 PHE A C 1
ATOM 861 O O . PHE A 1 111 ? 24.161 10.513 -31.764 1.00 89.50 111 PHE A O 1
ATOM 868 N N . ILE A 1 112 ? 22.570 10.479 -30.172 1.00 90.31 112 ILE A N 1
ATOM 869 C CA . ILE A 1 112 ? 23.290 11.266 -29.171 1.00 90.31 112 ILE A CA 1
ATOM 870 C C . ILE A 1 112 ? 23.088 10.609 -27.807 1.00 90.31 112 ILE A C 1
ATOM 872 O O . ILE A 1 112 ? 21.979 10.217 -27.447 1.00 90.31 112 ILE A O 1
ATOM 876 N N . VAL A 1 113 ? 24.161 10.534 -27.022 1.00 91.19 113 VAL A N 1
ATOM 877 C CA . VAL A 1 113 ? 24.088 10.174 -25.603 1.00 91.19 113 VAL A CA 1
ATOM 878 C C . VAL A 1 113 ? 23.901 11.451 -24.785 1.00 91.19 113 VAL A C 1
ATOM 880 O O . VAL A 1 113 ? 24.846 12.220 -24.613 1.00 91.19 113 VAL A O 1
ATOM 883 N N . GLU A 1 114 ? 22.689 11.675 -24.269 1.00 90.50 114 GLU A N 1
ATOM 884 C CA . GLU A 1 114 ? 22.349 12.878 -23.487 1.00 90.50 114 GLU A CA 1
ATOM 885 C C . GLU A 1 114 ? 23.171 12.985 -22.197 1.00 90.50 114 GLU A C 1
ATOM 887 O O . GLU A 1 114 ? 23.711 14.041 -21.863 1.00 90.50 114 GLU A O 1
ATOM 892 N N . ARG A 1 115 ? 23.290 11.873 -21.463 1.00 89.25 115 ARG A N 1
ATOM 893 C CA . ARG A 1 115 ? 24.014 11.810 -20.194 1.00 89.25 115 ARG A CA 1
ATOM 894 C C . ARG A 1 115 ? 24.660 10.447 -20.022 1.00 89.25 115 ARG A C 1
ATOM 896 O O . ARG A 1 115 ? 24.027 9.419 -20.229 1.00 89.25 115 ARG A O 1
ATOM 903 N N . ALA A 1 116 ? 25.906 10.443 -19.564 1.00 89.19 116 ALA A N 1
ATOM 904 C CA . ALA A 1 116 ? 26.587 9.234 -19.129 1.00 89.19 116 ALA A CA 1
ATOM 905 C C . ALA A 1 116 ? 27.357 9.516 -17.843 1.00 89.19 116 ALA A C 1
ATOM 907 O O . ALA A 1 116 ? 28.043 10.533 -17.724 1.00 89.19 116 ALA A O 1
ATOM 908 N N . GLN A 1 117 ? 27.241 8.603 -16.887 1.00 86.19 117 GLN A N 1
ATOM 909 C CA . GLN A 1 117 ? 27.934 8.670 -15.608 1.00 86.19 117 GLN A CA 1
ATOM 910 C C . GLN A 1 117 ? 28.322 7.266 -15.151 1.00 86.19 117 GLN A C 1
ATOM 912 O O . GLN A 1 117 ? 27.695 6.281 -15.541 1.00 86.19 117 GLN A O 1
ATOM 917 N N . ARG A 1 118 ? 29.367 7.179 -14.325 1.00 83.25 118 ARG A N 1
ATOM 918 C CA . ARG A 1 118 ? 29.721 5.943 -13.619 1.00 83.25 118 ARG A CA 1
ATOM 919 C C . ARG A 1 118 ? 28.766 5.748 -12.438 1.00 83.25 118 ARG A C 1
ATOM 921 O O . ARG A 1 118 ? 28.183 6.716 -11.951 1.00 83.25 118 ARG A O 1
ATOM 928 N N . SER A 1 119 ? 28.617 4.510 -11.968 1.00 79.94 119 SER A N 1
ATOM 929 C CA . SER A 1 119 ? 27.842 4.254 -10.754 1.00 79.94 119 SER A CA 1
ATOM 930 C C . SER A 1 119 ? 28.494 4.936 -9.540 1.00 79.94 119 SER A C 1
ATOM 932 O O . SER A 1 119 ? 29.720 5.066 -9.455 1.00 79.94 119 SER A O 1
ATOM 934 N N . ILE A 1 120 ? 27.652 5.385 -8.602 1.00 73.88 120 ILE A N 1
ATOM 935 C CA . ILE A 1 120 ? 28.048 6.123 -7.385 1.00 73.88 120 ILE A CA 1
ATOM 936 C C . ILE A 1 120 ? 28.746 5.202 -6.357 1.00 73.88 120 ILE A C 1
ATOM 938 O O . ILE A 1 120 ? 29.282 5.669 -5.358 1.00 73.88 120 ILE A O 1
ATOM 942 N N . ALA A 1 121 ? 28.805 3.890 -6.612 1.00 69.19 121 ALA A N 1
ATOM 943 C CA . ALA A 1 121 ? 29.475 2.924 -5.745 1.00 69.19 121 ALA A CA 1
ATOM 944 C C . ALA A 1 121 ? 30.980 3.237 -5.567 1.00 69.19 121 ALA A C 1
ATOM 946 O O . ALA A 1 121 ? 31.592 3.798 -6.486 1.00 69.19 121 ALA A O 1
ATOM 947 N N . PRO A 1 122 ? 31.600 2.864 -4.428 1.00 62.34 122 PRO A N 1
ATOM 948 C CA . PRO A 1 122 ? 33.042 3.005 -4.222 1.00 62.34 122 PRO A CA 1
ATOM 949 C C . PRO A 1 122 ? 33.841 2.322 -5.346 1.00 62.34 122 PRO A C 1
ATOM 951 O O . PRO A 1 122 ? 33.368 1.321 -5.894 1.00 62.34 122 PRO A O 1
ATOM 954 N N . PRO A 1 123 ? 35.027 2.835 -5.722 1.00 61.03 123 PRO A N 1
ATOM 955 C CA . PRO A 1 123 ? 35.909 2.137 -6.651 1.00 61.03 123 PRO A CA 1
ATOM 956 C C . PRO A 1 123 ? 36.210 0.736 -6.104 1.00 61.03 123 PRO A C 1
ATOM 958 O O . PRO A 1 123 ? 36.534 0.617 -4.917 1.00 61.03 123 PRO A O 1
ATOM 961 N N . PRO A 1 124 ? 36.084 -0.329 -6.908 1.00 63.22 124 PRO A N 1
ATOM 962 C CA . PRO A 1 124 ? 36.501 -1.651 -6.466 1.00 63.22 124 PRO A CA 1
ATOM 963 C C . PRO A 1 124 ? 38.003 -1.627 -6.144 1.00 63.22 124 PRO A C 1
ATOM 965 O O . PRO A 1 124 ? 38.798 -1.018 -6.854 1.00 63.22 124 PRO A O 1
ATOM 968 N N . SER A 1 125 ? 38.400 -2.291 -5.055 1.00 61.75 125 SER A N 1
ATOM 969 C CA . SER A 1 125 ? 39.791 -2.357 -4.561 1.00 61.75 125 SER A CA 1
ATOM 970 C C . SER A 1 125 ? 40.766 -3.029 -5.535 1.00 61.75 125 SER A C 1
ATOM 972 O O . SER A 1 125 ? 41.981 -2.945 -5.385 1.00 61.75 125 SER A O 1
ATOM 974 N N . ASN A 1 126 ? 40.218 -3.701 -6.539 1.00 58.66 126 ASN A N 1
ATOM 975 C CA . ASN A 1 126 ? 40.913 -4.434 -7.577 1.00 58.66 126 ASN A CA 1
ATOM 976 C C . ASN A 1 126 ? 40.555 -3.715 -8.888 1.00 58.66 126 ASN A C 1
ATOM 978 O O . ASN A 1 126 ? 39.420 -3.262 -8.999 1.00 58.66 126 ASN A O 1
ATOM 982 N N . LEU A 1 127 ? 41.454 -3.637 -9.879 1.00 54.81 127 LEU A N 1
ATOM 983 C CA . LEU A 1 127 ? 41.286 -2.949 -11.186 1.00 54.81 127 LEU A CA 1
ATOM 984 C C . LEU A 1 127 ? 40.066 -3.384 -12.047 1.00 54.81 127 LEU A C 1
ATOM 986 O O . LEU A 1 127 ? 40.002 -3.116 -13.248 1.00 54.81 127 LEU A O 1
ATOM 990 N N . HIS A 1 128 ? 39.098 -4.084 -11.469 1.00 56.56 128 HIS A N 1
ATOM 991 C CA . HIS A 1 128 ? 37.864 -4.476 -12.104 1.00 56.56 128 HIS A CA 1
ATOM 992 C C . HIS A 1 128 ? 36.942 -3.271 -12.349 1.00 56.56 128 HIS A C 1
ATOM 994 O O . HIS A 1 128 ? 36.859 -2.358 -11.539 1.00 56.56 128 HIS A O 1
ATOM 1000 N N . PRO A 1 129 ? 36.224 -3.254 -13.475 1.00 56.97 129 PRO A N 1
ATOM 1001 C CA . PRO A 1 129 ? 35.181 -2.272 -13.748 1.00 56.97 129 PRO A CA 1
ATOM 1002 C C . PRO A 1 129 ? 34.068 -2.285 -12.695 1.00 56.97 129 PRO A C 1
ATOM 1004 O O . PRO A 1 129 ? 33.647 -3.358 -12.260 1.00 56.97 129 PRO A O 1
ATOM 1007 N N . LYS A 1 130 ? 33.517 -1.113 -12.354 1.00 59.41 130 LYS A N 1
ATOM 1008 C CA . LYS A 1 130 ? 32.259 -1.036 -11.598 1.00 59.41 130 LYS A CA 1
ATOM 1009 C C . LYS A 1 130 ? 31.151 -1.786 -12.337 1.00 59.41 130 LYS A C 1
ATOM 1011 O O . LYS A 1 130 ? 30.963 -1.588 -13.541 1.00 59.41 130 LYS A O 1
ATOM 1016 N N . ALA A 1 131 ? 30.431 -2.623 -11.594 1.00 51.50 131 ALA A N 1
ATOM 1017 C CA . ALA A 1 131 ? 29.193 -3.234 -12.054 1.00 51.50 131 ALA A CA 1
ATOM 1018 C C . ALA A 1 131 ? 28.118 -2.165 -12.228 1.00 51.50 131 ALA A C 1
ATOM 1020 O O . ALA A 1 131 ? 27.945 -1.292 -11.345 1.00 51.50 131 ALA A O 1
#

Organism: Pleurodeles waltl (NCBI:txid8319)

Sequence (131 aa):
MAELKTGFKTIEMRLDGMHERLDDHSTRISATEQQIPDMEDGSAALTKHVERAECLLKTVVAKNKDLEAQACRSNIRVVGVTESTNTRPISKYVEQLLIKILGRDSFGPTFIVERAQRSIAPPPSNLHPKA